Protein AF-A0A3C0FVJ9-F1 (afdb_monomer_lite)

Sequence (90 aa):
IKTIGLYRGKAKNVMAAAKILVEKHGGIVPNDQEALEALPGVGRKTANVVRNIAWGEHTMAVDTHIFRLGNRTGMANGKTVLAVEKALLK

Foldseek 3Di:
DVPDPPVVQVVVQVVQQQVCCVPPVVSDDDLDQVNQCPRRPGHNLNSQVCNCPVPVDLFDRDDPVQQVCCCVVVQQNDPDSVSSRVSVSD

Secondary structure (DSSP, 8-state):
-TTSTTHHHHHHHHHHHHHHHHHHHTTPPPS-HHHHHTSTT--HHHHHHHHHHHH--------HHHHHHHHHHSSS--SSHHHHHHHHT-

pLDDT: mean 94.33, std 3.68, range [65.81, 97.94]

Radius of gyration: 15.26 Å; chains: 1; bounding box: 33×28×38 Å

Structure (mmCIF, N/CA/C/O backbone):
data_AF-A0A3C0FVJ9-F1
#
_entry.id   AF-A0A3C0FVJ9-F1
#
loop_
_atom_site.group_PDB
_atom_site.id
_atom_site.type_symbol
_atom_site.label_atom_id
_atom_site.label_alt_id
_atom_site.label_comp_id
_atom_site.label_asym_id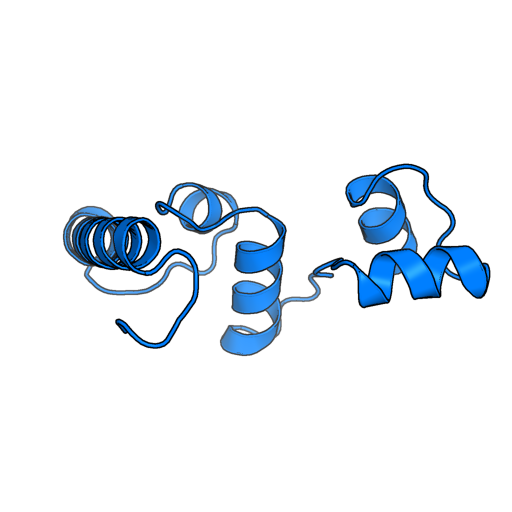
_atom_site.label_entity_id
_atom_site.label_seq_id
_atom_site.pdbx_PDB_ins_code
_atom_site.Cartn_x
_atom_site.Cartn_y
_atom_site.Cartn_z
_atom_site.occupancy
_atom_site.B_iso_or_equiv
_atom_site.auth_seq_id
_atom_site.auth_comp_id
_atom_site.auth_asym_id
_atom_site.auth_atom_id
_atom_site.pdbx_PDB_model_num
ATOM 1 N N . ILE A 1 1 ? -3.801 -13.738 13.942 1.00 85.31 1 ILE A N 1
ATOM 2 C CA . ILE A 1 1 ? -2.806 -13.735 12.836 1.00 85.31 1 ILE A CA 1
ATOM 3 C C . ILE A 1 1 ? -1.389 -14.207 13.235 1.00 85.31 1 ILE A C 1
ATOM 5 O O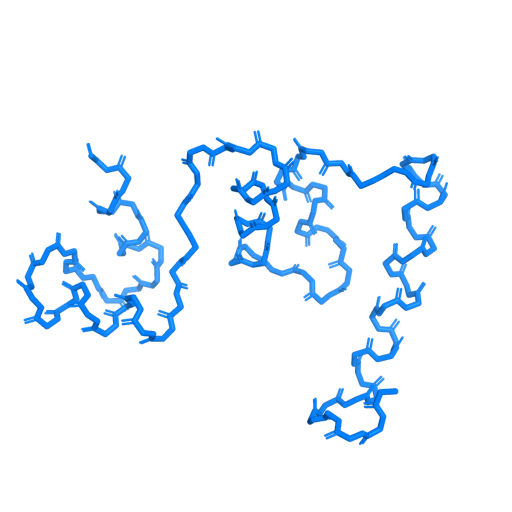 . ILE A 1 1 ? -0.432 -13.857 12.557 1.00 85.31 1 ILE A O 1
ATOM 9 N N . LYS A 1 2 ? -1.224 -15.017 14.303 1.00 92.00 2 LYS A N 1
ATOM 10 C CA . LYS A 1 2 ? 0.098 -15.420 14.850 1.00 92.00 2 LYS A CA 1
ATOM 11 C C . LYS A 1 2 ? 0.934 -16.301 13.906 1.00 92.00 2 LYS A C 1
ATOM 13 O O . LYS A 1 2 ? 2.148 -16.328 14.033 1.00 92.00 2 LYS A O 1
ATOM 18 N N . THR A 1 3 ? 0.288 -16.982 12.964 1.00 96.44 3 THR A N 1
ATOM 19 C CA . THR A 1 3 ? 0.920 -17.825 11.936 1.00 96.44 3 THR A CA 1
ATOM 20 C C . THR A 1 3 ? 1.618 -17.024 10.833 1.00 96.44 3 THR A C 1
ATOM 22 O O . THR A 1 3 ? 2.351 -17.593 10.034 1.00 96.44 3 THR A O 1
ATOM 25 N N . ILE A 1 4 ? 1.404 -15.705 10.768 1.00 94.75 4 ILE A N 1
ATOM 26 C CA . ILE A 1 4 ? 1.951 -14.841 9.720 1.00 94.75 4 ILE A CA 1
ATOM 27 C C . ILE A 1 4 ? 3.228 -14.157 10.230 1.00 94.75 4 ILE A C 1
ATOM 29 O O . ILE A 1 4 ? 3.251 -13.586 11.319 1.00 94.75 4 ILE A O 1
ATOM 33 N N . GLY A 1 5 ? 4.286 -14.127 9.417 1.00 92.56 5 GLY A N 1
ATOM 34 C CA . GLY A 1 5 ? 5.483 -13.336 9.718 1.00 92.56 5 GLY A CA 1
ATOM 35 C C . GLY A 1 5 ? 5.155 -11.857 9.979 1.00 92.56 5 GLY A C 1
ATOM 36 O O . GLY A 1 5 ? 4.268 -11.278 9.338 1.00 92.56 5 GLY A O 1
ATOM 37 N N . LEU A 1 6 ? 5.878 -11.242 10.923 1.00 94.56 6 LEU A N 1
ATOM 38 C CA . LEU A 1 6 ? 5.673 -9.856 11.379 1.00 94.56 6 LEU A CA 1
ATOM 39 C C . LEU A 1 6 ? 4.307 -9.609 12.059 1.00 94.56 6 LEU A C 1
ATOM 41 O O . LEU A 1 6 ? 3.841 -8.470 12.116 1.00 94.56 6 LEU A O 1
ATOM 45 N N . TYR A 1 7 ? 3.657 -10.653 12.599 1.00 96.06 7 TYR A N 1
ATOM 46 C CA . TYR A 1 7 ? 2.293 -10.557 13.144 1.00 96.06 7 TYR A CA 1
ATOM 47 C C . TYR A 1 7 ? 2.103 -9.479 14.217 1.00 96.06 7 TYR A C 1
ATOM 49 O O . TYR A 1 7 ? 1.023 -8.907 14.290 1.00 96.06 7 TYR A O 1
ATOM 57 N N . 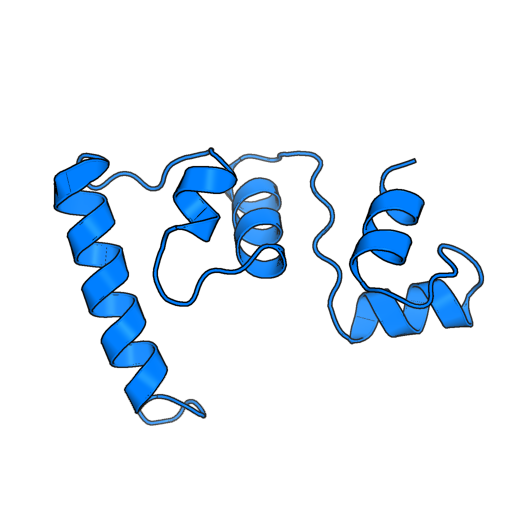ARG A 1 8 ? 3.117 -9.192 15.048 1.00 95.50 8 ARG A N 1
ATOM 58 C CA . ARG A 1 8 ? 3.023 -8.152 16.089 1.00 95.50 8 ARG A CA 1
ATOM 59 C C . ARG A 1 8 ? 2.811 -6.769 15.468 1.00 95.50 8 ARG A C 1
ATOM 61 O O . ARG A 1 8 ? 1.871 -6.070 15.836 1.00 95.50 8 ARG A O 1
ATOM 68 N N . GLY A 1 9 ? 3.641 -6.414 14.484 1.00 96.56 9 GLY A N 1
ATOM 69 C CA . GLY A 1 9 ? 3.514 -5.157 13.741 1.00 96.56 9 GLY A CA 1
ATOM 70 C C . GLY A 1 9 ? 2.223 -5.106 12.926 1.00 96.56 9 GLY A C 1
ATOM 71 O O . GLY A 1 9 ? 1.502 -4.116 12.977 1.00 96.56 9 GLY A O 1
ATOM 72 N N . LYS A 1 10 ? 1.869 -6.210 12.256 1.00 95.69 10 LYS A N 1
ATOM 73 C CA . LYS A 1 10 ? 0.612 -6.307 11.498 1.00 95.69 10 LYS A CA 1
ATOM 74 C C . LYS A 1 10 ? -0.618 -6.130 12.387 1.00 95.69 10 LYS A C 1
ATOM 76 O O . LYS A 1 10 ? -1.516 -5.392 12.012 1.00 95.69 10 LYS A O 1
ATOM 81 N N . ALA A 1 11 ? -0.649 -6.748 13.568 1.00 97.19 11 ALA A N 1
ATOM 82 C CA . ALA A 1 11 ? -1.769 -6.615 14.498 1.00 97.19 11 ALA A CA 1
ATOM 83 C C . ALA A 1 11 ? -1.935 -5.164 14.968 1.00 97.19 11 ALA A C 1
ATOM 85 O O . ALA A 1 11 ? -3.045 -4.638 14.943 1.00 97.19 11 ALA A O 1
ATOM 86 N N . LYS A 1 12 ? -0.825 -4.497 15.322 1.00 97.12 12 LYS A N 1
ATOM 87 C CA . LYS A 1 12 ? -0.829 -3.074 15.686 1.00 97.12 12 LYS A CA 1
ATOM 88 C C . LYS A 1 12 ? -1.361 -2.203 14.543 1.00 97.12 12 LYS A C 1
ATOM 90 O O . LYS A 1 12 ? -2.218 -1.356 14.773 1.00 97.12 12 LYS A O 1
ATOM 95 N N . ASN A 1 13 ? -0.878 -2.437 13.325 1.00 97.25 13 ASN A N 1
ATOM 96 C CA . ASN A 1 13 ? -1.261 -1.660 12.149 1.00 97.25 13 ASN A CA 1
ATOM 97 C C . ASN A 1 13 ? -2.734 -1.853 11.778 1.00 97.25 13 ASN A C 1
ATOM 99 O O . ASN A 1 13 ? -3.418 -0.867 11.543 1.00 97.25 13 ASN A O 1
ATOM 103 N N . VAL A 1 14 ? -3.245 -3.090 11.803 1.00 96.81 14 VAL A N 1
ATOM 104 C CA . VAL A 1 14 ? -4.662 -3.383 11.520 1.00 96.81 14 VAL A CA 1
ATOM 105 C C . VAL A 1 14 ? -5.580 -2.658 12.502 1.00 96.81 14 VAL A C 1
ATOM 107 O O . VAL A 1 14 ? -6.527 -2.005 12.076 1.00 96.81 14 VAL A O 1
ATOM 110 N N . MET A 1 15 ? -5.280 -2.716 13.804 1.00 97.50 15 MET A N 1
ATOM 111 C CA . MET A 1 15 ? -6.082 -2.020 14.816 1.00 97.50 15 MET A CA 1
ATOM 112 C C . MET A 1 15 ? -6.052 -0.498 14.628 1.00 97.50 15 MET A C 1
ATOM 114 O O . MET A 1 15 ? -7.090 0.154 14.711 1.00 97.50 15 MET A O 1
ATOM 118 N N . ALA A 1 16 ? -4.876 0.072 14.350 1.00 97.62 16 ALA A N 1
ATOM 119 C CA . ALA A 1 16 ? -4.734 1.508 14.126 1.00 97.62 16 ALA A CA 1
ATOM 120 C C . ALA A 1 16 ? -5.432 1.970 12.833 1.00 97.62 16 ALA A C 1
ATOM 122 O O . ALA A 1 16 ? -6.103 2.999 12.837 1.00 97.62 16 ALA A O 1
ATOM 123 N N . ALA A 1 17 ? -5.327 1.196 11.750 1.00 97.31 17 ALA A N 1
ATOM 124 C CA . ALA A 1 17 ? -6.003 1.480 10.489 1.00 97.31 17 ALA A CA 1
ATOM 125 C C . ALA A 1 17 ? -7.529 1.417 10.643 1.00 97.31 17 ALA A C 1
ATOM 127 O O . ALA A 1 17 ? -8.213 2.349 10.233 1.00 97.31 17 ALA A O 1
ATOM 128 N N . ALA A 1 18 ? -8.064 0.381 11.301 1.00 97.38 18 ALA A N 1
ATOM 129 C CA . ALA A 1 18 ? -9.499 0.267 11.568 1.00 97.38 18 ALA A CA 1
ATOM 130 C C . ALA A 1 18 ? -10.031 1.460 12.378 1.00 97.38 18 ALA A C 1
ATOM 132 O O . ALA A 1 18 ? -11.083 2.007 12.055 1.00 97.38 18 ALA A O 1
ATOM 133 N N . LYS A 1 19 ? -9.272 1.912 13.385 1.00 97.94 19 LYS A N 1
ATOM 134 C CA . LYS A 1 19 ? -9.612 3.107 14.165 1.00 97.94 19 LYS A CA 1
ATOM 135 C C . LYS A 1 19 ? -9.691 4.362 13.286 1.00 97.94 19 LYS A C 1
ATOM 137 O O . LYS A 1 19 ? -10.685 5.074 13.348 1.00 97.94 19 LYS A O 1
ATOM 142 N N . ILE A 1 20 ? -8.691 4.596 12.430 1.00 97.25 20 ILE A N 1
ATOM 143 C CA . ILE A 1 20 ? -8.676 5.743 11.506 1.00 97.25 20 ILE A CA 1
ATOM 144 C C . ILE A 1 20 ? -9.853 5.688 10.526 1.00 97.25 20 ILE A C 1
ATOM 146 O O . ILE A 1 20 ? -10.476 6.715 10.273 1.00 97.25 20 ILE A O 1
ATOM 150 N N . LEU A 1 21 ? -10.185 4.506 10.000 1.00 97.44 21 LEU A N 1
ATOM 151 C CA . LEU A 1 21 ? -11.324 4.337 9.097 1.00 97.44 21 LEU A CA 1
ATOM 152 C C . LEU A 1 21 ? -12.639 4.731 9.770 1.00 97.44 21 LEU A C 1
ATOM 154 O O . LEU A 1 21 ? -13.420 5.475 9.184 1.00 97.44 21 LEU A O 1
ATOM 158 N N . VAL A 1 22 ? -12.870 4.289 11.006 1.00 97.81 22 VAL A N 1
ATOM 159 C CA . VAL A 1 22 ? -14.078 4.656 11.760 1.00 97.81 22 VAL A CA 1
ATOM 160 C C . VAL A 1 22 ? -14.099 6.153 12.076 1.00 97.81 22 VAL A C 1
ATOM 162 O O . VAL A 1 22 ? -15.093 6.814 11.794 1.00 97.81 22 VAL A O 1
ATOM 165 N N . GLU A 1 23 ? -13.007 6.701 12.614 1.00 97.25 23 GLU A N 1
ATOM 166 C CA . GLU A 1 23 ? -12.959 8.089 13.097 1.00 97.25 23 GLU A CA 1
ATOM 167 C C . GLU A 1 23 ? -12.944 9.133 11.973 1.00 97.25 23 GLU A C 1
ATOM 169 O O . GLU A 1 23 ? -13.562 10.185 12.114 1.00 97.25 23 GLU A O 1
ATOM 174 N N . LYS A 1 24 ? -12.230 8.873 10.870 1.00 96.06 24 LYS A N 1
ATOM 175 C CA . LYS A 1 24 ? -12.002 9.860 9.798 1.00 96.06 24 LYS A CA 1
ATOM 176 C C . LYS A 1 24 ? -12.758 9.573 8.506 1.00 96.06 24 LYS A C 1
ATOM 178 O O . LYS A 1 24 ? -12.967 10.492 7.723 1.00 96.06 24 LYS A O 1
ATOM 183 N N . HIS A 1 25 ? -13.152 8.323 8.273 1.00 95.94 25 HIS A N 1
ATOM 184 C CA . HIS A 1 25 ? -13.772 7.893 7.014 1.00 95.94 25 HIS A CA 1
ATOM 185 C C . HIS A 1 25 ? -15.149 7.240 7.217 1.00 95.94 25 HIS A C 1
ATOM 187 O O . HIS A 1 25 ? -15.665 6.589 6.311 1.00 95.94 25 HIS A O 1
ATOM 193 N N . GLY A 1 26 ? -15.758 7.386 8.401 1.00 95.88 26 GLY A N 1
ATOM 194 C CA . GLY A 1 26 ? -17.105 6.872 8.681 1.00 95.88 26 GLY A CA 1
ATOM 195 C C . GLY A 1 26 ? -17.220 5.347 8.609 1.00 95.88 26 GLY A C 1
ATOM 196 O O . GLY A 1 26 ? -18.291 4.818 8.332 1.00 95.88 26 GLY A O 1
ATOM 197 N N . GLY A 1 27 ? -16.112 4.631 8.810 1.00 95.50 27 GLY A N 1
ATOM 198 C CA . GLY A 1 27 ? -16.039 3.174 8.699 1.00 95.50 27 GLY A CA 1
ATOM 199 C C . GLY A 1 27 ? -15.936 2.654 7.263 1.00 95.50 27 GLY A C 1
ATOM 200 O O . GLY A 1 27 ? -15.935 1.441 7.064 1.00 95.50 27 GLY A O 1
ATOM 201 N N . ILE A 1 28 ? -15.819 3.540 6.272 1.00 95.50 28 ILE A N 1
ATOM 202 C CA . ILE A 1 28 ? -15.710 3.184 4.855 1.00 95.50 28 ILE A CA 1
ATOM 203 C C . ILE A 1 28 ? -14.247 3.282 4.423 1.00 95.50 28 ILE A C 1
ATOM 205 O O . ILE A 1 28 ? -13.532 4.213 4.791 1.00 95.50 28 ILE A O 1
ATOM 209 N N . VAL A 1 29 ? -13.784 2.315 3.629 1.00 95.69 29 VAL A N 1
ATOM 210 C CA . VAL A 1 29 ? -12.451 2.385 3.017 1.00 95.69 29 VAL A CA 1
ATOM 211 C C . VAL A 1 29 ? -12.490 3.423 1.885 1.00 95.69 29 VAL A C 1
ATOM 213 O O . VAL A 1 29 ? -13.309 3.273 0.980 1.00 95.69 29 VAL A O 1
ATOM 216 N N . PRO A 1 30 ? -11.649 4.471 1.905 1.00 94.69 30 PRO A N 1
ATOM 217 C CA . PRO A 1 30 ? -11.672 5.506 0.874 1.00 94.69 30 PRO A CA 1
ATOM 218 C C . PRO A 1 30 ? -11.082 5.000 -0.452 1.00 94.69 30 PRO A C 1
ATOM 220 O O . PRO A 1 30 ? -10.059 4.316 -0.450 1.00 94.69 30 PRO A O 1
ATOM 223 N N . ASN A 1 31 ? -11.670 5.403 -1.585 1.00 94.44 31 ASN A N 1
ATOM 224 C CA . ASN A 1 31 ? -11.050 5.260 -2.912 1.00 94.44 31 ASN A CA 1
ATOM 225 C C . ASN A 1 31 ? -10.146 6.465 -3.225 1.00 94.44 31 ASN A C 1
ATOM 227 O O . ASN A 1 31 ? -10.317 7.146 -4.232 1.00 94.44 31 ASN A O 1
ATOM 231 N N . ASP A 1 32 ? -9.214 6.767 -2.327 1.00 94.38 32 ASP A N 1
ATOM 232 C CA . ASP A 1 32 ? -8.234 7.833 -2.518 1.00 94.38 32 ASP A CA 1
ATOM 233 C C . ASP A 1 32 ? -6.840 7.321 -2.163 1.00 94.38 32 ASP A C 1
ATOM 235 O O . ASP A 1 32 ? -6.650 6.619 -1.167 1.00 94.38 32 ASP A O 1
ATOM 239 N N . GLN A 1 33 ? -5.858 7.631 -3.008 1.00 91.62 33 GLN A N 1
ATOM 240 C CA . GLN A 1 33 ? -4.519 7.078 -2.853 1.00 91.62 33 GLN A CA 1
ATOM 241 C C . GLN A 1 33 ? -3.807 7.636 -1.620 1.00 91.62 33 GLN A C 1
ATOM 243 O O . GLN A 1 33 ? -3.195 6.863 -0.883 1.00 91.62 33 GLN A O 1
ATOM 248 N N . GLU A 1 34 ? -3.896 8.942 -1.374 1.00 94.69 34 GLU A N 1
ATOM 249 C CA . GLU A 1 34 ? -3.229 9.582 -0.239 1.00 94.69 34 GLU A CA 1
ATOM 250 C C . GLU A 1 34 ? -3.853 9.130 1.083 1.00 94.69 34 GLU A C 1
ATOM 252 O O . GLU A 1 34 ? -3.139 8.785 2.026 1.00 94.69 34 GLU A O 1
ATOM 257 N N . ALA A 1 35 ? -5.183 9.027 1.131 1.00 95.12 35 ALA A N 1
ATOM 258 C CA . ALA A 1 35 ? -5.912 8.519 2.284 1.00 95.12 35 ALA A CA 1
ATOM 259 C C . ALA A 1 35 ? -5.559 7.058 2.594 1.00 95.12 35 ALA A C 1
ATOM 261 O O . ALA A 1 35 ? -5.380 6.702 3.759 1.00 95.12 35 ALA A O 1
ATOM 262 N N . LEU A 1 36 ? -5.416 6.210 1.568 1.00 96.00 36 LEU A N 1
ATOM 263 C CA . LEU A 1 36 ? -4.980 4.825 1.745 1.00 96.00 36 LEU A CA 1
ATOM 264 C C . LEU A 1 36 ? -3.523 4.745 2.212 1.00 96.00 36 LEU A C 1
ATOM 266 O O . LEU A 1 36 ? -3.241 4.003 3.149 1.00 96.00 36 LEU A O 1
ATOM 270 N N . GLU A 1 37 ? -2.603 5.504 1.611 1.00 95.69 37 GLU A N 1
ATOM 271 C CA . GLU A 1 37 ? -1.186 5.547 2.014 1.00 95.69 37 GLU A CA 1
ATOM 272 C C . GLU A 1 37 ? -0.984 6.134 3.427 1.00 95.69 37 GLU A C 1
ATOM 274 O O . GLU A 1 37 ? 0.002 5.819 4.093 1.00 95.69 37 GLU A O 1
ATOM 279 N N . ALA A 1 38 ? -1.934 6.930 3.929 1.00 95.56 38 ALA A N 1
ATOM 280 C CA . ALA A 1 38 ? -1.931 7.419 5.307 1.00 95.56 38 ALA A CA 1
ATOM 281 C C . ALA A 1 38 ? -2.288 6.336 6.347 1.00 95.56 38 ALA A C 1
ATOM 283 O O . ALA A 1 38 ? -2.038 6.524 7.545 1.00 95.56 38 ALA A O 1
ATOM 284 N N . LEU A 1 39 ? -2.865 5.199 5.934 1.00 96.56 39 LEU A N 1
ATOM 285 C CA . LEU A 1 39 ? -3.200 4.111 6.851 1.00 96.56 39 LEU A CA 1
ATOM 286 C C . LEU A 1 39 ? -1.934 3.350 7.293 1.00 96.56 39 LEU A C 1
ATOM 288 O O . LEU A 1 39 ? -1.117 2.937 6.465 1.00 96.56 39 LEU A O 1
ATOM 292 N N . PRO A 1 40 ? -1.769 3.061 8.599 1.00 96.00 40 PRO A N 1
ATOM 293 C CA . PRO A 1 40 ? -0.619 2.316 9.096 1.00 96.00 40 PRO A CA 1
ATOM 294 C C . PRO A 1 40 ? -0.451 0.958 8.406 1.00 96.00 40 PRO A C 1
ATOM 296 O O . PRO A 1 40 ? -1.335 0.104 8.440 1.00 96.00 40 PRO A O 1
ATOM 299 N N . GLY A 1 41 ? 0.727 0.727 7.821 1.00 93.38 41 GLY A N 1
ATOM 300 C CA . GLY A 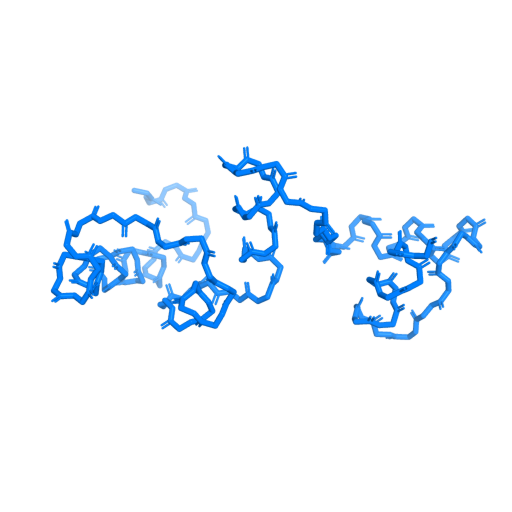1 41 ? 1.052 -0.523 7.125 1.00 93.38 41 GLY A CA 1
ATOM 301 C C . GLY A 1 41 ? 0.577 -0.599 5.672 1.00 93.38 41 GLY A C 1
ATOM 302 O O . GLY A 1 41 ? 0.826 -1.617 5.022 1.00 93.38 41 GLY A O 1
ATOM 303 N N . VAL A 1 42 ? -0.052 0.455 5.153 1.00 96.38 42 VAL A N 1
ATOM 304 C CA . VAL A 1 42 ? -0.408 0.593 3.741 1.00 96.38 42 VAL A CA 1
ATOM 305 C C . VAL A 1 42 ? 0.605 1.530 3.092 1.00 96.38 42 VAL A C 1
ATOM 307 O O . VAL A 1 42 ? 0.709 2.694 3.444 1.00 96.38 42 VAL A O 1
ATOM 310 N N . GLY A 1 43 ? 1.399 1.004 2.162 1.00 93.75 43 GLY A N 1
ATOM 311 C CA . GLY A 1 43 ? 2.236 1.825 1.284 1.00 93.75 43 GLY A CA 1
ATOM 312 C C . GLY A 1 43 ? 1.650 1.886 -0.124 1.00 93.75 43 GLY A C 1
ATOM 313 O O . GLY A 1 43 ? 0.681 1.185 -0.420 1.00 93.75 43 GLY A O 1
ATOM 314 N N . ARG A 1 44 ? 2.307 2.633 -1.018 1.00 92.31 44 ARG A N 1
ATOM 315 C CA . ARG A 1 44 ? 1.907 2.817 -2.426 1.00 92.31 44 ARG A CA 1
ATOM 316 C C . ARG A 1 44 ? 1.488 1.536 -3.143 1.00 92.31 44 ARG A C 1
ATOM 318 O O . ARG A 1 44 ? 0.426 1.492 -3.750 1.00 92.31 44 ARG A O 1
ATOM 325 N N . LYS A 1 45 ? 2.272 0.457 -3.019 1.00 94.06 45 LYS A N 1
ATOM 326 C CA . LYS A 1 45 ? 1.918 -0.847 -3.607 1.00 94.06 45 LYS A CA 1
ATOM 327 C C . LYS A 1 45 ? 0.544 -1.315 -3.120 1.00 94.06 45 LYS A C 1
ATOM 329 O O . LYS A 1 45 ? -0.296 -1.698 -3.926 1.00 94.06 45 LYS A O 1
ATOM 334 N N . THR A 1 46 ? 0.340 -1.334 -1.806 1.00 95.75 46 THR A N 1
ATOM 335 C CA . THR A 1 46 ? -0.905 -1.819 -1.205 1.00 95.75 46 THR A CA 1
ATOM 336 C C . THR A 1 46 ? -2.074 -0.924 -1.603 1.00 95.75 46 THR A C 1
ATOM 338 O O . THR A 1 46 ? -3.102 -1.454 -2.005 1.00 95.75 46 THR A O 1
ATOM 341 N N . ALA A 1 47 ? -1.903 0.401 -1.575 1.00 95.38 47 ALA A N 1
ATOM 342 C CA . ALA A 1 47 ? -2.921 1.346 -2.033 1.00 95.38 47 ALA A CA 1
ATOM 343 C C . ALA A 1 47 ? -3.316 1.082 -3.497 1.00 95.38 47 ALA A C 1
ATOM 345 O O . ALA A 1 47 ? -4.499 0.930 -3.789 1.00 95.38 47 ALA A O 1
ATOM 346 N N . ASN A 1 48 ? -2.336 0.906 -4.391 1.00 94.44 48 ASN A N 1
ATOM 347 C CA . ASN A 1 48 ? -2.592 0.581 -5.795 1.00 94.44 48 ASN A CA 1
ATOM 348 C C . ASN A 1 48 ? -3.367 -0.737 -5.959 1.00 94.44 48 ASN A C 1
ATOM 350 O O . ASN A 1 48 ? -4.293 -0.772 -6.763 1.00 94.44 48 ASN A O 1
ATOM 354 N N . VAL A 1 49 ? -3.033 -1.797 -5.202 1.00 95.44 49 VAL A N 1
ATOM 355 C CA . VAL A 1 49 ? -3.774 -3.077 -5.249 1.00 95.44 49 VAL A CA 1
ATOM 356 C C . VAL A 1 49 ? -5.224 -2.887 -4.818 1.00 95.44 49 VAL A C 1
ATOM 358 O O . VAL A 1 49 ? -6.124 -3.375 -5.493 1.00 95.44 49 VAL A O 1
ATOM 361 N N . VAL A 1 50 ? -5.464 -2.196 -3.701 1.00 95.50 50 VAL A N 1
ATOM 362 C CA . VAL A 1 50 ? -6.829 -1.999 -3.193 1.00 95.50 50 VAL A CA 1
ATOM 363 C C . VAL A 1 50 ? -7.643 -1.180 -4.196 1.00 95.50 50 VAL A C 1
ATOM 365 O O . VAL A 1 50 ? -8.754 -1.581 -4.525 1.00 95.50 50 VAL A O 1
ATOM 368 N N . ARG A 1 51 ? -7.073 -0.102 -4.750 1.00 95.62 51 ARG A N 1
ATOM 369 C CA . ARG A 1 51 ? -7.725 0.722 -5.780 1.00 95.62 51 ARG A CA 1
ATOM 370 C C . ARG A 1 51 ? -8.100 -0.072 -7.031 1.00 95.62 51 ARG A C 1
ATOM 372 O O . ARG A 1 51 ? -9.247 -0.012 -7.470 1.00 95.62 51 ARG A O 1
ATOM 379 N N . ASN A 1 52 ? -7.172 -0.877 -7.544 1.00 94.44 52 ASN A N 1
ATOM 380 C CA . ASN A 1 52 ? -7.418 -1.712 -8.717 1.00 94.44 52 ASN A CA 1
ATOM 381 C C . ASN A 1 52 ? -8.486 -2.784 -8.460 1.00 94.44 52 ASN A C 1
ATOM 383 O O . ASN A 1 52 ? -9.415 -2.925 -9.246 1.00 94.44 52 ASN A O 1
ATOM 387 N N . ILE A 1 53 ? -8.384 -3.526 -7.355 1.00 94.69 53 ILE A N 1
ATOM 388 C CA . ILE A 1 53 ? -9.249 -4.686 -7.107 1.00 94.69 53 ILE A CA 1
ATOM 389 C C . ILE A 1 53 ? -10.631 -4.286 -6.581 1.00 94.69 53 ILE A C 1
ATOM 391 O O . ILE A 1 53 ? -11.627 -4.874 -6.992 1.00 94.69 53 ILE A O 1
ATOM 395 N N . ALA A 1 54 ? -10.715 -3.315 -5.667 1.00 94.00 54 ALA A N 1
ATOM 396 C CA . ALA A 1 54 ? -11.984 -2.944 -5.042 1.00 94.00 54 ALA A CA 1
ATOM 397 C C . ALA A 1 54 ? -12.804 -1.953 -5.883 1.00 94.00 54 ALA A C 1
ATOM 399 O O . ALA A 1 54 ? -14.029 -1.978 -5.797 1.00 94.00 54 ALA A O 1
ATOM 400 N N . TRP A 1 55 ? -12.154 -1.113 -6.699 1.00 94.88 55 TRP A N 1
ATOM 401 C CA . TRP A 1 55 ? -12.830 -0.072 -7.489 1.00 94.88 55 TRP A CA 1
ATOM 402 C C . TRP A 1 55 ? -12.557 -0.130 -8.996 1.00 94.88 55 TRP A C 1
ATOM 404 O O . TRP A 1 55 ? -13.101 0.686 -9.733 1.00 94.88 55 TRP A O 1
ATOM 414 N N . GLY A 1 56 ? -11.755 -1.082 -9.482 1.00 92.50 56 GLY A N 1
ATOM 415 C CA . GLY A 1 56 ? -11.462 -1.209 -10.915 1.00 92.50 56 GLY A CA 1
ATOM 416 C C . GLY A 1 56 ? -10.566 -0.097 -11.465 1.00 92.50 56 GLY A C 1
ATOM 417 O O . GLY A 1 56 ? -10.499 0.094 -12.676 1.00 92.50 56 GLY A O 1
ATOM 418 N N . GLU A 1 57 ? -9.886 0.648 -10.592 1.00 92.44 57 GLU A N 1
ATOM 419 C CA . GLU A 1 57 ? -9.007 1.745 -10.992 1.00 92.44 57 GLU A CA 1
ATOM 420 C C . GLU A 1 57 ? -7.829 1.230 -11.820 1.00 92.44 57 GLU A C 1
ATOM 422 O O . GLU A 1 57 ? -7.265 0.165 -11.546 1.00 92.44 57 GLU A O 1
ATOM 427 N N . HIS A 1 58 ? -7.407 2.013 -12.812 1.00 90.75 58 HIS A N 1
ATOM 428 C CA . HIS A 1 58 ? -6.308 1.636 -13.698 1.00 90.75 58 HIS A CA 1
ATOM 429 C C . HIS A 1 58 ? -4.940 1.926 -13.049 1.00 90.75 58 HIS A C 1
ATOM 431 O O . HIS A 1 58 ? -4.146 2.731 -13.529 1.00 90.75 58 HIS A O 1
ATOM 437 N N . THR A 1 59 ? -4.683 1.299 -11.899 1.00 92.31 59 THR A N 1
ATOM 438 C CA . THR A 1 59 ? -3.440 1.411 -11.127 1.00 92.31 59 THR A CA 1
ATOM 439 C C . THR A 1 59 ? -2.569 0.168 -11.303 1.00 92.31 59 THR A C 1
ATOM 441 O O . THR A 1 59 ? -3.062 -0.956 -11.386 1.00 92.31 59 THR A O 1
ATOM 444 N N . MET A 1 60 ? -1.244 0.351 -11.310 1.00 91.94 60 MET A N 1
ATOM 445 C CA . MET A 1 60 ? -0.281 -0.747 -11.430 1.00 91.94 60 MET A CA 1
ATOM 446 C C . MET A 1 60 ? 0.484 -0.924 -10.119 1.00 91.94 60 MET A C 1
ATOM 448 O O . MET A 1 60 ? 1.275 -0.076 -9.707 1.00 91.94 60 MET A O 1
ATOM 452 N N . ALA A 1 61 ? 0.262 -2.040 -9.433 1.00 92.81 61 ALA A N 1
ATOM 453 C CA . ALA A 1 61 ? 1.003 -2.366 -8.223 1.00 92.81 61 ALA A CA 1
ATOM 454 C C . ALA A 1 61 ? 2.237 -3.204 -8.566 1.00 92.81 61 ALA A C 1
ATOM 456 O O . ALA A 1 61 ? 2.137 -4.410 -8.768 1.00 92.81 61 ALA A O 1
ATOM 457 N N . VAL A 1 62 ? 3.418 -2.589 -8.584 1.00 92.81 62 VAL A N 1
ATOM 458 C CA . VAL A 1 62 ? 4.662 -3.313 -8.873 1.00 92.81 62 VAL A CA 1
ATOM 459 C C . VAL A 1 62 ? 5.207 -3.972 -7.608 1.00 92.81 62 VAL A C 1
ATOM 461 O O . VAL A 1 62 ? 5.535 -3.315 -6.619 1.00 92.81 62 VAL A O 1
ATOM 464 N N . ASP A 1 63 ? 5.326 -5.295 -7.642 1.00 93.44 63 ASP A N 1
ATOM 465 C CA . ASP A 1 63 ? 5.961 -6.095 -6.602 1.00 93.44 63 ASP A CA 1
ATOM 466 C C . ASP A 1 63 ? 7.266 -6.740 -7.089 1.00 93.44 63 ASP A C 1
ATOM 468 O O . ASP A 1 63 ? 7.761 -6.445 -8.174 1.00 93.44 63 ASP A O 1
ATOM 472 N N . THR A 1 64 ? 7.857 -7.626 -6.287 1.00 94.56 64 THR A N 1
ATOM 473 C CA . THR A 1 64 ? 9.122 -8.283 -6.644 1.00 94.56 64 THR A CA 1
ATOM 474 C C . THR A 1 64 ? 9.011 -9.155 -7.896 1.00 94.56 64 THR A C 1
ATOM 476 O O . THR A 1 64 ? 10.019 -9.361 -8.577 1.00 94.56 64 THR A O 1
ATOM 479 N N . HIS A 1 65 ? 7.825 -9.681 -8.211 1.00 95.75 65 HIS A N 1
ATOM 480 C CA . HIS A 1 65 ? 7.592 -10.496 -9.396 1.00 95.75 65 HIS A CA 1
ATOM 481 C C . HIS A 1 65 ? 7.444 -9.619 -10.632 1.00 95.75 65 HIS A C 1
ATOM 483 O O . HIS A 1 65 ? 8.173 -9.839 -11.596 1.00 95.75 65 HIS A O 1
ATOM 489 N N . ILE A 1 66 ? 6.594 -8.593 -10.575 1.00 93.75 66 ILE A N 1
ATOM 490 C CA . ILE A 1 66 ? 6.385 -7.657 -11.687 1.00 93.75 66 ILE A CA 1
ATOM 491 C C . ILE A 1 66 ? 7.666 -6.876 -11.978 1.00 93.75 66 ILE A C 1
ATOM 493 O O . ILE A 1 66 ? 8.070 -6.781 -13.132 1.00 93.75 66 ILE A O 1
ATOM 497 N N . PHE A 1 67 ? 8.371 -6.400 -10.948 1.00 96.12 67 PHE A N 1
ATOM 498 C CA . PHE A 1 67 ? 9.650 -5.705 -11.113 1.00 96.12 67 PHE A CA 1
ATOM 499 C C . PHE A 1 67 ? 10.689 -6.580 -11.819 1.00 96.12 67 PHE A C 1
ATOM 501 O O . PHE A 1 67 ? 11.378 -6.137 -12.739 1.00 96.12 67 PHE A O 1
ATOM 508 N N . ARG A 1 68 ? 10.798 -7.845 -11.398 1.00 96.31 68 ARG A N 1
ATOM 509 C CA . ARG A 1 68 ? 11.725 -8.808 -11.998 1.00 96.31 68 ARG A CA 1
ATOM 510 C C . ARG A 1 68 ? 11.320 -9.158 -13.424 1.00 96.31 68 ARG A C 1
ATOM 512 O O . ARG A 1 68 ? 12.195 -9.248 -14.278 1.00 96.31 68 ARG A O 1
ATOM 519 N N . LEU A 1 69 ? 10.032 -9.381 -13.668 1.00 96.31 69 LEU A N 1
ATOM 520 C CA . LEU A 1 69 ? 9.517 -9.725 -14.985 1.00 96.31 69 LEU A CA 1
ATOM 521 C C . LEU A 1 69 ? 9.724 -8.561 -15.953 1.00 96.31 69 LEU A C 1
ATOM 523 O O . LEU A 1 69 ? 10.388 -8.759 -16.959 1.00 96.31 69 LEU A O 1
ATOM 527 N N . GLY A 1 70 ? 9.263 -7.357 -15.605 1.00 94.56 70 GLY A N 1
ATOM 528 C CA . GLY A 1 70 ? 9.352 -6.165 -16.451 1.00 94.56 70 GLY A CA 1
ATOM 529 C C . GLY A 1 70 ? 10.777 -5.843 -16.898 1.00 94.56 70 GLY A C 1
ATOM 530 O O . GLY A 1 70 ? 10.987 -5.539 -18.070 1.00 94.56 70 GLY A O 1
ATOM 531 N N . ASN A 1 71 ? 11.760 -6.004 -16.004 1.00 96.00 71 ASN A N 1
ATOM 532 C CA . ASN A 1 71 ? 13.174 -5.831 -16.345 1.00 96.00 71 ASN A CA 1
ATOM 533 C C . ASN A 1 71 ? 13.758 -7.001 -17.158 1.00 96.00 71 ASN A C 1
ATOM 535 O O . ASN A 1 71 ? 14.624 -6.789 -17.998 1.00 96.00 71 ASN A O 1
ATOM 539 N N . ARG A 1 72 ? 13.337 -8.249 -16.909 1.00 96.06 72 ARG A N 1
ATOM 540 C CA . ARG A 1 72 ? 13.871 -9.420 -17.634 1.00 96.06 72 ARG A CA 1
ATOM 541 C C . ARG A 1 72 ? 13.300 -9.562 -19.039 1.00 96.06 72 ARG A C 1
ATOM 543 O O . ARG A 1 72 ? 14.006 -10.030 -19.922 1.00 96.06 72 ARG A O 1
ATOM 550 N N . THR A 1 73 ? 12.035 -9.208 -19.233 1.00 96.19 73 THR A N 1
ATOM 551 C CA . THR A 1 73 ? 11.359 -9.295 -20.534 1.00 96.19 73 THR A CA 1
ATOM 552 C C . THR A 1 73 ? 11.601 -8.068 -21.405 1.00 96.19 73 THR A C 1
ATOM 554 O O . THR A 1 73 ? 11.264 -8.093 -22.582 1.00 96.19 73 THR A O 1
ATOM 557 N N . GLY A 1 74 ? 12.147 -6.985 -20.842 1.00 93.50 74 GLY A N 1
ATOM 558 C CA . GLY A 1 74 ? 12.308 -5.709 -21.536 1.00 93.50 74 GLY A CA 1
ATOM 559 C C . GLY A 1 74 ? 11.020 -4.887 -21.653 1.00 93.50 74 GLY A C 1
ATOM 560 O O . GLY A 1 74 ? 11.063 -3.800 -22.220 1.00 93.50 74 GLY A O 1
ATOM 561 N N . MET A 1 75 ? 9.892 -5.364 -21.110 1.00 92.69 75 MET A N 1
ATOM 562 C CA . MET A 1 75 ? 8.601 -4.662 -21.175 1.00 92.69 75 MET A CA 1
ATOM 563 C C . MET A 1 75 ? 8.616 -3.338 -20.403 1.00 92.69 75 MET A C 1
ATOM 565 O O . MET A 1 75 ? 7.993 -2.369 -20.819 1.00 92.69 75 MET A O 1
ATOM 569 N N . ALA A 1 76 ? 9.311 -3.298 -19.265 1.00 92.94 76 ALA A N 1
ATOM 570 C CA . ALA A 1 76 ? 9.338 -2.142 -18.379 1.00 92.94 76 ALA A CA 1
ATOM 571 C C . ALA A 1 76 ? 10.665 -2.095 -17.617 1.00 92.94 76 ALA A C 1
ATOM 573 O O . ALA A 1 76 ? 10.768 -2.524 -16.466 1.00 92.94 76 ALA A O 1
ATOM 574 N N . ASN A 1 77 ? 11.699 -1.584 -18.286 1.00 93.25 77 ASN A N 1
ATOM 575 C CA . ASN A 1 77 ? 13.036 -1.472 -17.714 1.00 93.25 77 ASN A CA 1
ATOM 576 C C . ASN A 1 77 ? 13.116 -0.290 -16.743 1.00 93.25 77 ASN A C 1
ATOM 578 O O . ASN A 1 77 ? 12.802 0.847 -17.094 1.00 93.25 77 ASN A O 1
ATOM 582 N N . GLY A 1 78 ? 13.588 -0.543 -15.525 1.00 93.56 78 GLY A N 1
ATOM 583 C CA . GLY A 1 78 ? 13.685 0.488 -14.502 1.00 93.56 78 GLY A CA 1
ATOM 584 C C . GLY A 1 78 ? 14.493 0.047 -13.291 1.00 93.56 78 GLY A C 1
ATOM 585 O O . GLY A 1 78 ? 14.319 -1.049 -12.767 1.00 93.56 78 GLY A O 1
ATOM 586 N N . LYS A 1 79 ? 15.354 0.947 -12.800 1.00 93.94 79 LYS A N 1
ATOM 587 C CA . LYS A 1 79 ? 16.149 0.731 -11.576 1.00 93.94 79 LYS A CA 1
ATOM 588 C C . LYS A 1 79 ? 15.325 0.857 -10.292 1.00 93.94 79 LYS A C 1
ATOM 590 O O . LYS A 1 79 ? 15.776 0.433 -9.234 1.00 93.94 79 LYS A O 1
ATOM 595 N N . THR A 1 80 ? 14.137 1.455 -10.370 1.00 94.56 80 THR A N 1
ATOM 596 C CA . THR A 1 80 ? 13.248 1.678 -9.227 1.00 94.56 80 THR A CA 1
ATOM 597 C C . THR A 1 80 ? 11.854 1.136 -9.519 1.00 94.56 80 THR A C 1
ATOM 599 O O . THR A 1 80 ? 11.421 1.098 -10.670 1.00 94.56 80 THR A O 1
ATOM 602 N N . VAL A 1 81 ? 11.136 0.743 -8.463 1.00 93.06 81 VAL A N 1
ATOM 603 C CA . VAL A 1 81 ? 9.747 0.256 -8.554 1.00 93.06 81 VAL A CA 1
ATOM 604 C C . VAL A 1 81 ? 8.854 1.288 -9.247 1.00 93.06 81 VAL A C 1
ATOM 606 O O . VAL A 1 81 ? 8.108 0.932 -10.150 1.00 93.06 81 VAL A O 1
ATOM 609 N N . LEU A 1 82 ? 9.013 2.573 -8.907 1.00 92.56 82 LEU A N 1
ATOM 610 C CA . LEU A 1 82 ? 8.262 3.671 -9.519 1.00 92.56 82 LEU A CA 1
ATOM 611 C C . LEU A 1 82 ? 8.556 3.832 -11.019 1.00 92.56 82 LEU A C 1
ATOM 613 O O . LEU A 1 82 ? 7.661 4.175 -11.785 1.00 92.56 82 LEU A O 1
ATOM 617 N N . AL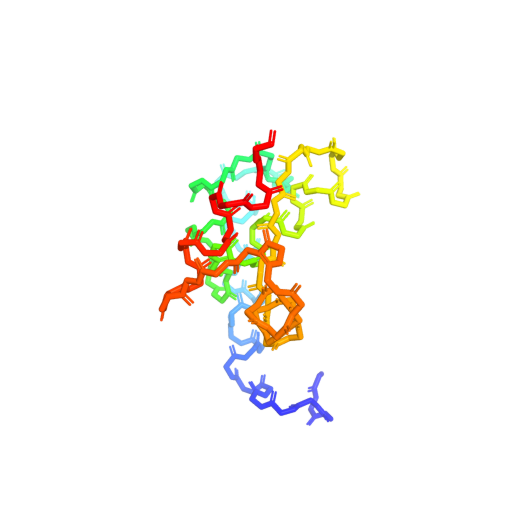A A 1 83 ? 9.800 3.605 -11.453 1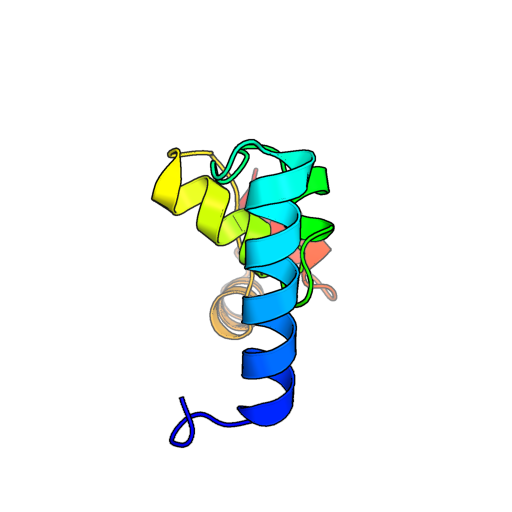.00 93.19 83 ALA A N 1
ATOM 618 C CA . ALA A 1 83 ? 10.140 3.670 -12.872 1.00 93.19 83 ALA A CA 1
ATOM 619 C C . ALA A 1 83 ? 9.446 2.549 -13.661 1.00 93.19 83 ALA A C 1
ATOM 621 O O . ALA A 1 83 ? 8.882 2.813 -14.718 1.00 93.19 83 ALA A O 1
ATOM 622 N N . VAL A 1 84 ? 9.439 1.326 -13.119 1.00 93.94 84 VAL A N 1
ATOM 623 C CA . VAL A 1 84 ? 8.740 0.180 -13.725 1.00 93.94 84 VAL A CA 1
ATOM 624 C C . VAL A 1 84 ? 7.226 0.400 -13.724 1.00 93.94 84 VAL A C 1
ATOM 626 O O . VAL A 1 84 ? 6.578 0.162 -14.735 1.00 93.94 84 VAL A O 1
ATOM 629 N N . GLU A 1 85 ? 6.665 0.914 -12.627 1.00 93.19 85 GLU A N 1
ATOM 630 C CA . GLU A 1 85 ? 5.239 1.251 -12.514 1.00 93.19 85 GLU A CA 1
ATOM 631 C C . GLU A 1 85 ? 4.808 2.237 -13.604 1.00 93.19 85 GLU A C 1
ATOM 633 O O . GLU A 1 85 ? 3.869 1.965 -14.345 1.00 93.19 85 GLU A O 1
ATOM 638 N N . LYS A 1 86 ? 5.542 3.346 -13.765 1.00 92.50 86 LYS A N 1
ATOM 639 C CA . LYS A 1 86 ? 5.260 4.350 -14.802 1.00 92.50 86 LYS A CA 1
ATOM 640 C C . LYS A 1 86 ? 5.421 3.809 -16.222 1.00 92.50 86 LYS A C 1
ATOM 642 O O . LYS A 1 86 ? 4.729 4.271 -17.120 1.00 92.50 86 LYS A O 1
ATOM 647 N N . ALA A 1 87 ? 6.340 2.869 -16.437 1.00 92.94 87 ALA A N 1
ATOM 648 C CA . ALA A 1 87 ? 6.542 2.251 -17.743 1.00 92.94 87 ALA A CA 1
ATOM 649 C C . ALA A 1 87 ? 5.406 1.284 -18.120 1.00 92.94 87 ALA A C 1
ATOM 651 O O . ALA A 1 87 ? 5.086 1.183 -19.296 1.00 92.94 87 ALA A O 1
ATOM 652 N N . LEU A 1 88 ? 4.788 0.616 -17.139 1.00 89.94 88 LEU A N 1
ATOM 653 C CA . LEU A 1 88 ? 3.667 -0.312 -17.344 1.00 89.94 88 LEU A CA 1
ATOM 654 C C . LEU A 1 88 ? 2.298 0.374 -17.476 1.00 89.94 88 LEU A C 1
ATOM 656 O O . LEU A 1 88 ? 1.346 -0.271 -17.895 1.00 89.94 88 LEU A O 1
ATOM 660 N N . LEU A 1 89 ? 2.189 1.645 -17.081 1.00 88.88 89 LEU A N 1
ATOM 661 C CA . LEU A 1 89 ? 0.966 2.453 -17.190 1.00 88.88 89 LEU A CA 1
ATOM 662 C C . LEU A 1 89 ? 0.873 3.252 -18.506 1.00 88.88 89 LEU A C 1
ATOM 664 O O . LEU A 1 89 ? -0.036 4.068 -18.650 1.00 88.88 89 LEU A O 1
ATOM 668 N N . LYS A 1 90 ? 1.824 3.067 -19.429 1.00 65.81 90 LYS A N 1
ATOM 669 C CA . LYS A 1 90 ? 1.767 3.607 -20.795 1.00 65.81 90 LYS A CA 1
ATOM 670 C C . LYS A 1 90 ? 0.899 2.736 -21.689 1.00 65.81 90 LYS A C 1
ATOM 672 O O . LYS A 1 90 ? 0.209 3.336 -22.539 1.00 65.81 90 LYS A O 1
#